Protein AF-A0A7J6VJ84-F1 (afdb_monomer)

Organism: Thalictrum thalictroides (NCBI:txid46969)

InterPro domains:
  IPR001312 Hexokinase [PTHR19443] (1-54)
  IPR022673 Hexokinase, C-terminal [PF03727] (1-50)
  IPR043129 ATPase, nucleotide binding domain [SSF53067] (1-58)

Solvent-accessible surface area (backbone atoms onl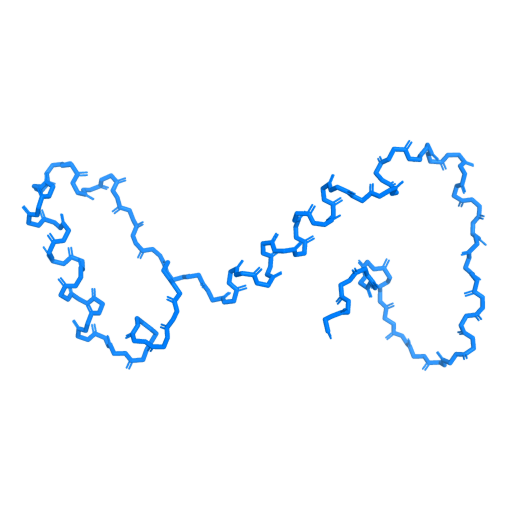y — not comparable to full-atom values): 5693 Å² total; per-residue (Å²): 84,67,54,69,62,64,73,74,31,69,66,56,44,49,52,53,52,53,51,47,33,64,75,56,30,79,80,55,31,76,80,59,84,90,53,81,36,83,65,48,69,62,55,48,51,52,52,54,47,58,76,67,33,90,70,74,78,62,62,81,85,74,68,73,76,80,74,70,82,69,89,66,90,74,94,73,80,90,85,76,77,89,78,82,129

Radius of gyration: 21.56 Å; Cα contacts (8 Å, |Δi|>4): 29; chains: 1; bounding box: 34×28×58 Å

pLDDT: mean 75.49, std 22.23, range [35.69, 96.56]

Structure (mmCIF, N/CA/C/O backbone):
data_AF-A0A7J6VJ84-F1
#
_entry.id   AF-A0A7J6VJ84-F1
#
loop_
_atom_site.group_PDB
_atom_site.id
_atom_site.type_symbol
_atom_site.label_atom_id
_atom_site.label_alt_id
_atom_site.label_comp_id
_atom_site.label_asym_id
_atom_site.label_entity_id
_atom_site.label_seq_id
_atom_site.pdbx_PDB_ins_code
_atom_site.Cartn_x
_atom_site.Cartn_y
_atom_site.Cartn_z
_atom_site.occupancy
_atom_site.B_iso_or_equiv
_atom_site.auth_seq_id
_atom_site.auth_comp_id
_atom_site.auth_asym_id
_atom_site.auth_atom_id
_atom_site.pdbx_PDB_model_num
ATOM 1 N N . MET A 1 1 ? 1.421 -1.997 0.432 1.00 90.12 1 MET A N 1
ATOM 2 C CA . MET A 1 1 ? 1.377 -3.399 0.878 1.00 90.12 1 MET A CA 1
ATOM 3 C C . MET A 1 1 ? 1.084 -4.274 -0.314 1.00 90.12 1 MET A C 1
ATOM 5 O O . MET A 1 1 ? 0.176 -3.962 -1.071 1.00 90.12 1 MET A O 1
ATOM 9 N N . ASP A 1 2 ? 1.880 -5.315 -0.487 1.00 88.31 2 ASP A N 1
ATOM 10 C CA . ASP A 1 2 ? 1.751 -6.309 -1.553 1.00 88.31 2 ASP A CA 1
ATOM 11 C C . ASP A 1 2 ? 1.742 -7.699 -0.900 1.00 88.31 2 ASP A C 1
ATOM 13 O O . ASP A 1 2 ? 2.183 -7.849 0.246 1.00 88.31 2 ASP A O 1
ATOM 17 N N . GLY A 1 3 ? 1.244 -8.706 -1.606 1.00 90.50 3 GLY A N 1
ATOM 18 C CA . GLY A 1 3 ? 1.244 -10.097 -1.170 1.00 90.50 3 GLY A CA 1
ATOM 19 C C . GLY A 1 3 ? -0.150 -10.692 -0.983 1.00 90.50 3 GLY A C 1
AT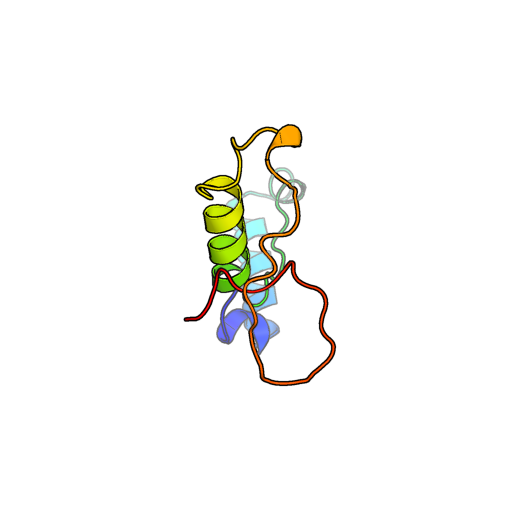OM 20 O O . GLY A 1 3 ? -1.105 -10.038 -0.556 1.00 90.50 3 GLY A O 1
ATOM 21 N N . GLY A 1 4 ? -0.243 -11.998 -1.250 1.00 91.38 4 GLY A N 1
ATOM 22 C CA . GLY A 1 4 ? -1.516 -12.709 -1.363 1.00 91.38 4 GLY A CA 1
ATOM 23 C C . GLY A 1 4 ? -2.401 -12.653 -0.115 1.00 91.38 4 GLY A C 1
ATOM 24 O O . GLY A 1 4 ? -3.620 -12.624 -0.250 1.00 91.38 4 GLY A O 1
ATOM 25 N N . LEU A 1 5 ? -1.824 -12.573 1.087 1.00 92.62 5 LEU A N 1
ATOM 26 C CA . LEU A 1 5 ? -2.601 -12.457 2.325 1.00 92.62 5 LEU A CA 1
ATOM 27 C C . LEU A 1 5 ? -3.328 -11.105 2.422 1.00 92.62 5 LEU A C 1
ATOM 29 O O . LEU A 1 5 ? -4.502 -11.057 2.777 1.00 92.62 5 LEU A O 1
ATOM 33 N N . TYR A 1 6 ? -2.657 -10.012 2.057 1.00 92.44 6 TYR A N 1
ATOM 34 C CA . TYR A 1 6 ? -3.246 -8.672 2.069 1.00 92.44 6 TYR A CA 1
ATOM 35 C C . TYR A 1 6 ? -4.219 -8.444 0.895 1.00 92.44 6 TYR A C 1
ATOM 37 O O . TYR A 1 6 ? -5.175 -7.668 1.018 1.00 92.44 6 TYR A O 1
ATOM 45 N N . GLU A 1 7 ? -4.002 -9.121 -0.237 1.00 91.75 7 GLU A N 1
ATOM 46 C CA . GLU A 1 7 ? -4.864 -9.038 -1.424 1.00 91.75 7 GLU A CA 1
ATOM 47 C C . GLU A 1 7 ? -6.150 -9.870 -1.277 1.00 91.75 7 GLU A C 1
ATOM 49 O O . GLU A 1 7 ? -7.235 -9.368 -1.567 1.00 91.75 7 GLU A O 1
ATOM 54 N N . HIS A 1 8 ? -6.053 -11.107 -0.778 1.00 94.62 8 HIS A N 1
ATOM 55 C CA . HIS A 1 8 ? -7.152 -12.080 -0.841 1.00 94.62 8 HIS A CA 1
ATOM 56 C C . HIS A 1 8 ? -7.930 -12.257 0.471 1.00 94.62 8 HIS A C 1
ATOM 58 O O . HIS A 1 8 ? -8.995 -12.871 0.453 1.00 94.62 8 HIS A O 1
ATOM 64 N N . TYR A 1 9 ? -7.446 -11.722 1.600 1.00 95.62 9 TYR A N 1
ATOM 65 C CA . TYR A 1 9 ? -8.114 -11.850 2.902 1.00 95.62 9 TYR A CA 1
ATOM 66 C C . TYR A 1 9 ? -8.507 -10.475 3.471 1.00 95.62 9 TYR A C 1
ATOM 68 O O . TYR A 1 9 ? -7.724 -9.838 4.182 1.00 95.62 9 TYR A O 1
ATOM 76 N N . PRO A 1 10 ? -9.743 -10.002 3.218 1.00 93.50 10 PRO A N 1
ATOM 77 C CA . PRO A 1 10 ? -10.210 -8.694 3.682 1.00 93.50 10 PRO A CA 1
ATOM 78 C C . PRO A 1 10 ? -10.159 -8.518 5.205 1.00 93.50 10 PRO A C 1
ATOM 80 O O . PRO A 1 10 ? -9.896 -7.420 5.692 1.00 93.50 10 PRO A O 1
ATOM 83 N N . GLN A 1 11 ? -10.377 -9.594 5.969 1.00 96.38 11 GLN A N 1
ATOM 84 C CA . GLN A 1 11 ? -10.307 -9.565 7.432 1.00 96.38 11 GLN A CA 1
ATOM 85 C C . GLN A 1 11 ? -8.887 -9.261 7.905 1.00 96.38 11 GLN A C 1
ATOM 87 O O . GLN A 1 11 ? -8.709 -8.455 8.811 1.00 96.38 11 GLN A O 1
ATOM 92 N N . TYR A 1 12 ? -7.880 -9.849 7.255 1.00 95.44 12 TYR A N 1
ATOM 93 C CA . TYR A 1 12 ? -6.481 -9.571 7.562 1.00 95.44 12 TYR A CA 1
ATOM 94 C C . TYR A 1 12 ? -6.144 -8.095 7.326 1.00 95.44 12 TYR A C 1
ATOM 96 O O . TYR A 1 12 ? -5.547 -7.460 8.191 1.00 95.44 12 TYR A O 1
ATOM 104 N N . ARG A 1 13 ? -6.592 -7.519 6.201 1.00 94.06 13 ARG A N 1
ATOM 105 C CA . ARG A 1 13 ? -6.416 -6.084 5.924 1.00 94.06 13 ARG A CA 1
ATOM 106 C C . ARG A 1 13 ? -7.045 -5.216 7.011 1.00 94.06 13 ARG A C 1
ATOM 108 O O . ARG A 1 13 ? -6.410 -4.271 7.466 1.00 94.06 13 ARG A O 1
ATOM 115 N N . LYS A 1 14 ? -8.272 -5.545 7.422 1.00 95.19 14 LYS A N 1
ATOM 116 C CA . LYS A 1 14 ? -8.978 -4.808 8.470 1.00 95.19 14 LYS A CA 1
ATOM 117 C C . LYS A 1 14 ? -8.220 -4.864 9.796 1.00 95.19 14 LYS A C 1
ATOM 119 O O . LYS A 1 14 ? -7.908 -3.819 10.344 1.00 95.19 14 LYS A O 1
ATOM 124 N N . TYR A 1 15 ? -7.860 -6.060 10.262 1.00 96.44 15 TYR A N 1
ATOM 125 C CA . TYR A 1 15 ? -7.127 -6.211 11.521 1.00 96.44 15 TYR A CA 1
ATOM 126 C C . TYR A 1 15 ? -5.765 -5.523 11.500 1.00 96.44 15 TYR A C 1
ATOM 128 O O . TYR A 1 15 ? -5.336 -4.992 12.516 1.00 96.44 15 TYR A O 1
ATOM 136 N N . LEU A 1 16 ? -5.093 -5.503 10.349 1.00 95.06 16 LEU A N 1
ATOM 137 C CA . LEU A 1 16 ? -3.835 -4.785 10.191 1.00 95.06 16 LEU A CA 1
ATOM 138 C C . LEU A 1 16 ? -4.027 -3.268 10.317 1.00 95.06 16 LEU A C 1
ATOM 140 O O . LEU A 1 16 ? -3.226 -2.619 10.981 1.00 95.06 16 LEU A O 1
ATOM 144 N N . GLN A 1 17 ? -5.079 -2.710 9.713 1.00 94.12 17 GLN A N 1
ATOM 145 C CA . GLN A 1 17 ? -5.398 -1.287 9.837 1.00 94.12 17 GLN A CA 1
ATOM 146 C C . GLN A 1 17 ? -5.770 -0.928 11.284 1.00 94.12 17 GLN A C 1
ATOM 148 O O . GLN A 1 17 ? -5.180 -0.009 11.846 1.00 94.12 17 GLN A O 1
ATOM 153 N N . ASP A 1 18 ? -6.658 -1.715 11.902 1.00 95.06 18 ASP A N 1
ATOM 154 C CA . ASP A 1 18 ? -7.107 -1.525 13.287 1.00 95.06 18 ASP A CA 1
ATOM 155 C C . ASP A 1 18 ? -5.918 -1.588 14.271 1.00 95.06 18 ASP A C 1
ATOM 157 O O . ASP A 1 18 ? -5.801 -0.757 15.169 1.00 95.06 18 ASP A O 1
ATOM 161 N N . ALA A 1 19 ? -4.985 -2.528 14.072 1.00 95.75 19 ALA A N 1
ATOM 162 C CA . ALA A 1 19 ? -3.788 -2.649 14.904 1.00 95.75 19 ALA A CA 1
ATOM 163 C C . ALA A 1 19 ? -2.836 -1.450 14.753 1.00 95.75 19 ALA A C 1
ATOM 165 O O . ALA A 1 19 ? -2.217 -1.024 15.726 1.00 95.75 19 ALA A O 1
ATOM 166 N N . VAL A 1 20 ? -2.700 -0.893 13.547 1.00 95.44 20 VAL A N 1
ATOM 167 C CA . VAL A 1 20 ? -1.884 0.311 13.320 1.00 95.44 20 VAL A CA 1
ATOM 168 C C . VAL A 1 20 ? -2.525 1.534 13.976 1.00 95.44 20 VAL A C 1
ATOM 170 O O . VAL A 1 20 ? -1.814 2.329 14.594 1.00 95.44 20 VAL A O 1
ATOM 173 N N . ASP A 1 21 ? -3.850 1.657 13.897 1.00 95.38 21 ASP A N 1
ATOM 174 C CA . ASP A 1 21 ? -4.603 2.712 14.580 1.00 95.38 21 ASP A CA 1
ATOM 175 C C . ASP A 1 21 ? -4.453 2.624 16.107 1.00 95.38 21 ASP A C 1
ATOM 177 O O . ASP A 1 21 ? -4.245 3.645 16.767 1.00 95.38 21 ASP A O 1
ATOM 181 N N . GLU A 1 22 ? -4.489 1.414 16.671 1.00 96.31 22 GLU A N 1
ATOM 182 C CA . GLU A 1 22 ? -4.281 1.176 18.103 1.00 96.31 22 GLU A CA 1
ATOM 183 C C . GLU A 1 22 ? -2.850 1.522 18.546 1.00 96.31 22 GLU A C 1
ATOM 185 O O . GLU A 1 22 ? -2.662 2.205 19.552 1.00 96.31 22 GLU A O 1
ATOM 190 N N . LEU A 1 23 ? -1.835 1.097 17.784 1.00 96.56 23 LEU A N 1
ATOM 191 C CA . LEU A 1 23 ? -0.425 1.291 18.141 1.00 96.56 23 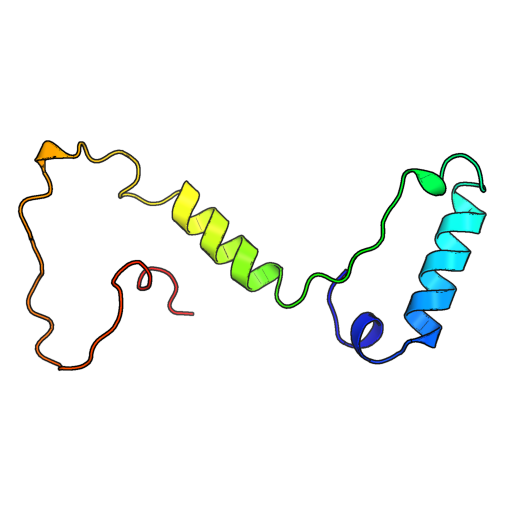LEU A CA 1
ATOM 192 C C . LEU A 1 23 ? 0.031 2.750 18.048 1.00 96.56 23 LEU A C 1
ATOM 194 O O . LEU A 1 23 ? 0.833 3.197 18.867 1.00 96.56 23 LEU A 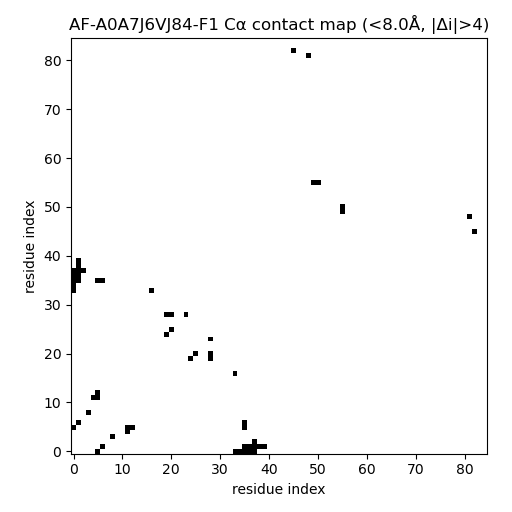O 1
ATOM 198 N N . LEU A 1 24 ? -0.432 3.484 17.037 1.00 95.50 24 LEU A N 1
ATOM 199 C CA . LEU A 1 24 ? -0.043 4.882 16.818 1.00 95.50 24 LEU A CA 1
ATOM 200 C C . LEU A 1 24 ? -0.947 5.866 17.568 1.00 95.50 24 LEU A C 1
ATOM 202 O O . LEU A 1 24 ? -0.559 7.015 17.792 1.00 95.50 24 LEU A O 1
ATOM 206 N N . GLY A 1 25 ? -2.142 5.425 17.956 1.00 93.06 25 GLY A N 1
ATOM 207 C CA . GLY A 1 25 ? -3.192 6.278 18.485 1.00 93.06 25 GLY A CA 1
ATOM 208 C C . GLY A 1 25 ? -3.900 7.082 17.390 1.00 93.06 25 GLY A C 1
ATOM 209 O O . GLY A 1 25 ? -3.323 7.450 16.363 1.00 93.06 25 GLY A O 1
ATOM 210 N N . SER A 1 26 ? -5.165 7.416 17.653 1.00 88.50 26 SER A N 1
ATOM 211 C CA . SER A 1 26 ? -6.107 8.004 16.686 1.00 88.50 26 SER A CA 1
ATOM 212 C C . SER A 1 26 ? -5.670 9.325 16.052 1.00 88.50 26 SER A C 1
ATOM 214 O O . SER A 1 26 ? -6.187 9.710 15.007 1.00 88.50 26 SER A O 1
ATOM 216 N N . GLU A 1 27 ? -4.772 10.067 16.698 1.00 91.56 27 GLU A N 1
ATOM 217 C CA . GLU A 1 27 ? -4.301 11.360 16.199 1.00 91.56 27 GLU A CA 1
ATOM 218 C C . GLU A 1 27 ? -3.159 11.209 15.192 1.00 91.56 27 GLU A C 1
ATOM 220 O O . GLU A 1 27 ? -3.124 11.917 14.187 1.00 91.56 27 GLU A O 1
ATOM 225 N N . ILE A 1 28 ? -2.243 10.266 15.431 1.00 93.31 28 ILE A N 1
ATOM 226 C CA . ILE A 1 28 ? -1.083 10.040 14.563 1.00 93.31 28 ILE A CA 1
ATOM 227 C C . ILE A 1 28 ? -1.464 9.127 13.398 1.00 93.31 28 ILE A C 1
ATOM 229 O O . ILE A 1 28 ? -0.987 9.340 12.282 1.00 93.31 28 ILE A O 1
ATOM 233 N N . SER A 1 29 ? -2.353 8.156 13.626 1.00 93.06 29 SER A N 1
ATOM 234 C CA . SER A 1 29 ? -2.720 7.161 12.617 1.00 93.06 29 SER A CA 1
ATOM 235 C C . SER A 1 29 ? -3.393 7.763 11.378 1.00 93.06 29 SER A C 1
ATOM 237 O O . SER A 1 29 ? -3.167 7.286 10.271 1.00 93.06 29 SER A O 1
ATOM 239 N N . LYS A 1 30 ? -4.092 8.899 11.524 1.00 92.69 30 LYS A N 1
ATOM 240 C CA . LYS A 1 30 ? -4.674 9.685 10.415 1.00 92.69 30 LYS A CA 1
ATOM 241 C C . LYS A 1 30 ? -3.648 10.123 9.362 1.00 92.69 30 LYS A C 1
ATOM 243 O O . LYS A 1 30 ? -4.027 10.401 8.228 1.00 92.69 30 LYS A O 1
ATOM 248 N N . ASN A 1 31 ? -2.368 10.202 9.728 1.00 95.31 31 ASN A N 1
ATOM 249 C CA . ASN A 1 31 ? -1.283 10.581 8.819 1.00 95.31 31 ASN A CA 1
ATOM 250 C C . ASN A 1 31 ? -0.669 9.377 8.083 1.00 95.31 31 ASN A C 1
ATOM 252 O O . ASN A 1 31 ? 0.262 9.553 7.298 1.00 95.31 31 ASN A O 1
ATOM 256 N N . VAL A 1 32 ? -1.149 8.159 8.346 1.00 94.19 32 VAL A N 1
ATOM 257 C CA . VAL A 1 32 ? -0.630 6.918 7.767 1.00 94.19 32 VAL A CA 1
ATOM 258 C C . VAL A 1 32 ? -1.688 6.302 6.862 1.00 94.19 32 VAL A C 1
ATOM 260 O O . VAL A 1 32 ? -2.801 6.010 7.285 1.00 94.19 32 VAL A O 1
ATOM 263 N N . ILE A 1 33 ? -1.321 6.060 5.604 1.00 92.94 33 ILE A N 1
ATOM 264 C CA . ILE A 1 33 ? -2.184 5.392 4.628 1.00 92.94 33 ILE A CA 1
ATOM 265 C C . ILE A 1 33 ? -1.534 4.064 4.252 1.00 92.94 33 ILE A C 1
ATOM 267 O O . ILE A 1 33 ? -0.362 4.013 3.874 1.00 92.94 33 ILE A O 1
ATOM 271 N N . ILE A 1 34 ? -2.298 2.978 4.360 1.00 93.00 34 ILE A N 1
ATOM 272 C CA . ILE A 1 34 ? -1.853 1.637 3.982 1.00 93.00 34 ILE A CA 1
ATOM 273 C C . ILE A 1 34 ? -2.513 1.280 2.655 1.00 93.00 34 ILE A C 1
ATOM 275 O O . ILE A 1 34 ? -3.644 0.803 2.613 1.00 93.00 34 ILE A O 1
ATOM 279 N N . GLU A 1 35 ? -1.799 1.515 1.558 1.00 90.50 35 GLU A N 1
ATOM 280 C CA . GLU A 1 35 ? -2.313 1.250 0.212 1.00 90.50 35 GLU A CA 1
ATOM 281 C C . GLU A 1 35 ? -1.864 -0.107 -0.323 1.00 90.50 35 GLU A C 1
ATOM 283 O O . GLU A 1 35 ? -0.768 -0.582 -0.017 1.00 90.50 35 GLU A O 1
ATOM 288 N N . HIS A 1 36 ? -2.692 -0.728 -1.164 1.00 88.50 36 HIS A N 1
ATOM 289 C CA . HIS A 1 36 ? -2.301 -1.912 -1.921 1.00 88.50 36 HIS A CA 1
ATOM 290 C C . HIS A 1 36 ? -1.411 -1.504 -3.101 1.00 88.50 36 HIS A C 1
ATOM 292 O O . HIS A 1 36 ? -1.818 -0.678 -3.912 1.00 88.50 36 HIS A O 1
ATOM 298 N N . SER A 1 37 ? -0.225 -2.098 -3.224 1.00 90.00 37 SER A N 1
ATOM 299 C CA . SER A 1 37 ? 0.661 -1.895 -4.374 1.00 90.00 37 SER A CA 1
ATOM 300 C C . SER A 1 37 ? 0.852 -3.232 -5.065 1.00 90.00 37 SER A C 1
ATOM 302 O O . SER A 1 37 ? 1.615 -4.064 -4.585 1.00 90.00 37 SER A O 1
ATOM 304 N N . LYS A 1 38 ? 0.104 -3.447 -6.147 1.00 86.06 38 LYS A N 1
ATOM 305 C CA . LYS A 1 38 ? 0.138 -4.694 -6.908 1.00 86.06 38 LYS A CA 1
ATOM 306 C C . LYS A 1 38 ? 1.370 -4.718 -7.805 1.00 86.06 38 LYS A C 1
ATOM 308 O O . LYS A 1 38 ? 1.590 -3.765 -8.550 1.00 86.06 38 LYS A O 1
ATOM 313 N N . ASP A 1 39 ? 2.154 -5.789 -7.721 1.00 86.06 39 ASP A N 1
ATOM 314 C CA . ASP A 1 39 ? 3.373 -5.987 -8.518 1.00 86.06 39 ASP A CA 1
ATOM 315 C C . ASP A 1 39 ? 4.394 -4.843 -8.360 1.00 86.06 39 ASP A C 1
ATOM 317 O O . ASP A 1 39 ? 5.176 -4.528 -9.266 1.00 86.06 39 ASP A O 1
ATOM 321 N N . GLY A 1 40 ? 4.409 -4.208 -7.182 1.00 88.56 40 GLY A N 1
ATOM 322 C CA . GLY A 1 40 ? 5.245 -3.036 -6.916 1.00 88.56 40 GLY A CA 1
ATOM 323 C C . GLY A 1 40 ? 6.742 -3.322 -7.075 1.00 88.56 40 GLY A C 1
ATOM 324 O O . GLY A 1 40 ? 7.509 -2.430 -7.435 1.00 88.56 40 GLY A O 1
ATOM 325 N N . SER A 1 41 ? 7.158 -4.575 -6.869 1.00 90.62 41 SER A N 1
ATOM 326 C CA . SER A 1 41 ? 8.535 -5.031 -7.079 1.00 90.62 41 SER A CA 1
ATOM 327 C C . SER A 1 41 ? 8.949 -4.998 -8.555 1.00 90.62 41 SER A C 1
ATOM 329 O O . SER A 1 41 ? 10.031 -4.502 -8.868 1.00 90.62 41 SER A O 1
ATOM 331 N N . GLY A 1 42 ? 8.088 -5.458 -9.467 1.00 91.38 42 GLY A N 1
ATOM 332 C CA . GLY A 1 42 ? 8.356 -5.461 -10.907 1.00 91.38 42 GLY A CA 1
ATOM 333 C C . GLY A 1 42 ? 8.415 -4.046 -11.480 1.00 91.38 42 GLY A C 1
ATOM 334 O O . GLY A 1 42 ? 9.380 -3.685 -12.157 1.00 91.38 42 GLY A O 1
ATOM 335 N N . ILE A 1 43 ? 7.427 -3.212 -11.140 1.00 90.31 43 ILE A N 1
ATOM 336 C CA . ILE A 1 43 ? 7.387 -1.804 -11.564 1.00 90.31 43 ILE A CA 1
ATOM 337 C C . ILE A 1 43 ? 8.575 -1.033 -10.977 1.00 90.31 43 ILE A C 1
ATOM 339 O O . ILE A 1 43 ? 9.246 -0.290 -11.694 1.00 90.31 43 ILE A O 1
ATOM 343 N N . GLY A 1 44 ? 8.874 -1.231 -9.691 1.00 91.50 44 GLY A N 1
ATOM 344 C CA . GLY A 1 44 ? 10.011 -0.597 -9.027 1.00 91.50 44 GLY A CA 1
ATOM 345 C C . GLY A 1 44 ? 11.349 -0.979 -9.659 1.00 91.50 44 GLY A C 1
ATOM 346 O O . GLY A 1 44 ? 12.196 -0.111 -9.870 1.00 91.50 44 GLY A O 1
ATOM 347 N N . ALA A 1 45 ? 11.525 -2.249 -10.034 1.00 91.81 45 ALA A N 1
ATOM 348 C CA . ALA A 1 45 ? 12.722 -2.711 -10.728 1.00 91.81 45 ALA A CA 1
ATOM 349 C C . ALA A 1 45 ? 12.870 -2.058 -12.114 1.00 91.81 45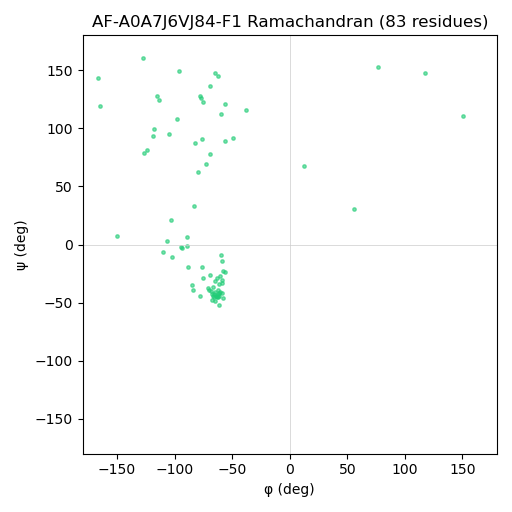 ALA A C 1
ATOM 351 O O . ALA A 1 45 ? 13.950 -1.564 -12.445 1.00 91.81 45 ALA A O 1
ATOM 352 N N . ALA A 1 46 ? 11.781 -1.968 -12.884 1.00 90.06 46 ALA A N 1
ATOM 353 C CA . ALA A 1 46 ? 11.775 -1.279 -14.172 1.00 90.06 46 ALA A CA 1
ATOM 354 C C . ALA A 1 46 ? 12.097 0.220 -14.027 1.00 90.06 46 ALA A C 1
ATOM 356 O O . ALA A 1 46 ? 12.901 0.761 -14.790 1.00 90.06 46 ALA A O 1
ATOM 357 N N . LEU A 1 47 ? 11.528 0.886 -13.016 1.00 91.62 47 LEU A N 1
ATOM 358 C CA . LEU A 1 47 ? 11.787 2.297 -12.731 1.00 91.62 47 LEU A CA 1
ATOM 359 C C . LEU A 1 47 ? 13.256 2.536 -12.357 1.00 91.62 47 LEU A C 1
ATOM 361 O O . LEU A 1 47 ? 13.888 3.454 -12.882 1.00 91.62 47 LEU A O 1
ATOM 365 N N . LEU A 1 48 ? 13.821 1.687 -11.493 1.00 90.94 48 LEU A N 1
ATOM 366 C CA . LEU A 1 48 ? 15.221 1.779 -11.082 1.00 90.94 48 LEU A CA 1
ATOM 367 C C . LEU A 1 48 ? 16.176 1.587 -12.267 1.00 90.94 48 LEU A C 1
ATOM 369 O O . LEU A 1 48 ? 17.186 2.288 -12.375 1.00 90.94 48 LEU A O 1
ATOM 373 N N . ALA A 1 49 ? 15.844 0.670 -13.174 1.00 88.94 49 ALA A N 1
ATOM 374 C CA . ALA A 1 49 ? 16.623 0.413 -14.375 1.00 88.94 49 ALA A CA 1
ATOM 375 C C . ALA A 1 49 ? 16.533 1.537 -15.404 1.00 88.94 49 ALA A C 1
ATOM 377 O O . ALA A 1 49 ? 17.539 1.875 -16.024 1.00 88.94 49 ALA A O 1
ATOM 378 N N . ALA A 1 50 ? 15.360 2.155 -15.556 1.00 86.88 50 ALA A N 1
ATOM 379 C CA . ALA A 1 50 ? 15.199 3.345 -16.380 1.00 86.88 50 ALA A CA 1
ATOM 380 C C . ALA A 1 50 ? 16.037 4.514 -15.833 1.00 86.88 50 ALA A C 1
ATOM 382 O O . ALA A 1 50 ? 16.768 5.148 -16.594 1.00 86.88 50 ALA A O 1
ATOM 383 N N . ALA A 1 51 ? 15.999 4.748 -14.515 1.00 87.69 51 ALA A N 1
ATOM 384 C CA . ALA A 1 51 ? 16.767 5.806 -13.856 1.00 87.69 51 ALA A CA 1
ATOM 385 C C . ALA A 1 51 ? 18.292 5.598 -13.943 1.00 87.69 51 ALA A C 1
ATOM 387 O O . ALA A 1 51 ? 19.037 6.569 -14.030 1.00 87.69 51 ALA A O 1
ATOM 388 N N . ASN A 1 52 ? 18.757 4.343 -13.965 1.00 87.56 52 ASN A N 1
ATOM 389 C CA . ASN A 1 52 ? 20.177 3.981 -14.090 1.00 87.56 52 ASN A CA 1
ATOM 390 C C . ASN A 1 52 ? 20.555 3.491 -15.498 1.00 87.56 52 ASN A C 1
ATOM 392 O O . ASN A 1 52 ? 21.553 2.790 -15.689 1.00 87.56 52 ASN A O 1
ATOM 396 N N . SER A 1 53 ? 19.755 3.839 -16.505 1.00 83.56 53 SER A N 1
ATOM 397 C CA . SER A 1 53 ? 19.989 3.409 -17.876 1.00 83.56 53 SER A CA 1
ATOM 398 C C . SER A 1 53 ? 21.231 4.082 -18.464 1.00 83.56 53 SER A C 1
ATOM 400 O O . SER A 1 53 ? 21.399 5.300 -18.386 1.00 83.56 53 SER A O 1
ATOM 402 N N . LYS A 1 54 ? 22.061 3.305 -19.172 1.00 76.75 54 LYS A N 1
ATOM 403 C CA . LYS A 1 54 ? 23.210 3.815 -19.951 1.00 76.75 54 LYS A CA 1
ATOM 404 C C . LYS A 1 54 ? 22.811 4.825 -21.035 1.00 76.75 54 LYS A C 1
ATOM 406 O O . LYS A 1 54 ? 23.668 5.506 -21.590 1.00 76.75 54 LYS A O 1
ATOM 411 N N . TYR A 1 55 ? 21.522 4.905 -21.351 1.00 73.06 55 TYR A N 1
ATOM 412 C CA . TYR A 1 55 ? 20.968 5.798 -22.362 1.00 73.06 55 TYR A CA 1
ATOM 413 C C . TYR A 1 55 ? 20.459 7.127 -21.782 1.00 73.06 55 TYR A C 1
ATOM 415 O O . TYR A 1 55 ? 20.036 7.986 -22.550 1.00 73.06 55 TYR A O 1
ATOM 423 N N . ALA A 1 56 ? 20.525 7.328 -20.459 1.00 63.66 56 ALA A N 1
ATOM 424 C CA . ALA A 1 56 ? 20.038 8.542 -19.801 1.00 63.66 56 ALA A CA 1
ATOM 425 C C . A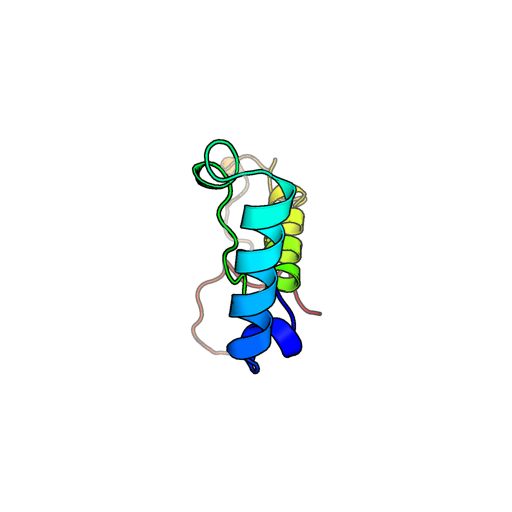LA A 1 56 ? 20.888 9.795 -20.101 1.00 63.66 56 ALA A C 1
ATOM 427 O O . ALA A 1 56 ? 20.369 10.906 -20.064 1.00 63.66 56 ALA A O 1
ATOM 428 N N . SER A 1 57 ? 22.176 9.629 -20.421 1.00 58.53 57 SER A N 1
ATOM 429 C CA . SER A 1 57 ? 23.129 10.731 -20.631 1.00 58.53 57 SER A CA 1
ATOM 430 C C . SER A 1 57 ? 23.520 10.972 -22.092 1.00 58.53 57 SER A C 1
ATOM 432 O O . SER A 1 57 ? 24.354 11.838 -22.357 1.00 58.53 57 SER A O 1
ATOM 434 N N . LYS A 1 58 ? 22.944 10.237 -23.056 1.00 56.69 58 LYS A N 1
ATOM 435 C CA . LYS A 1 58 ? 23.254 10.466 -24.474 1.00 56.69 58 LYS A CA 1
ATOM 436 C C . LYS A 1 58 ? 22.551 11.740 -24.974 1.00 56.69 58 LYS A C 1
ATOM 438 O O . LYS A 1 58 ? 21.322 11.814 -24.888 1.00 56.69 58 LYS A O 1
ATOM 443 N N . PRO A 1 59 ? 23.294 12.731 -25.505 1.00 52.97 59 PRO A N 1
ATOM 444 C CA . PRO A 1 59 ? 22.693 13.928 -26.072 1.00 52.97 59 PRO A CA 1
ATOM 445 C C . PRO A 1 59 ? 21.802 13.570 -27.266 1.00 52.97 59 PRO A C 1
ATOM 447 O O . PRO A 1 59 ? 22.100 12.666 -28.046 1.00 52.97 59 PRO A O 1
ATOM 450 N N . LEU A 1 60 ? 20.702 14.311 -27.425 1.00 57.09 60 LEU A N 1
ATOM 451 C CA . LEU A 1 60 ? 19.684 14.097 -28.465 1.00 57.09 60 LEU A CA 1
ATOM 452 C C . LEU A 1 60 ? 20.222 14.203 -29.907 1.00 57.09 60 LEU A C 1
ATOM 454 O O . LEU A 1 60 ? 19.505 13.861 -30.842 1.00 57.09 60 LEU A O 1
ATOM 458 N N . THR A 1 61 ? 21.466 14.647 -30.090 1.00 58.09 61 THR A N 1
ATOM 459 C CA . THR A 1 61 ? 22.155 14.757 -31.381 1.00 58.09 61 THR A CA 1
ATOM 460 C C . THR A 1 61 ? 22.643 13.417 -31.941 1.00 58.09 61 THR A C 1
ATOM 462 O O . THR A 1 61 ? 22.809 13.314 -33.149 1.00 58.09 61 THR A O 1
ATOM 465 N N . ASP A 1 62 ? 22.783 12.375 -31.110 1.00 52.47 62 ASP A N 1
ATOM 466 C CA . ASP A 1 62 ? 23.142 11.012 -31.554 1.00 52.47 62 ASP A CA 1
ATOM 467 C C . ASP A 1 62 ? 21.910 10.152 -31.919 1.00 52.47 62 ASP A C 1
ATOM 469 O O . ASP A 1 62 ? 22.031 8.961 -32.194 1.00 52.47 62 ASP A O 1
ATOM 473 N N . ARG A 1 63 ? 20.695 10.726 -31.940 1.00 53.72 63 ARG A N 1
ATOM 474 C CA . ARG A 1 63 ? 19.443 10.018 -32.291 1.00 53.72 63 ARG A CA 1
ATOM 475 C C . ARG A 1 63 ? 19.177 9.920 -33.802 1.00 53.72 63 ARG A C 1
ATOM 477 O O . ARG A 1 63 ? 18.021 9.910 -34.226 1.00 53.72 63 ARG A O 1
ATOM 484 N N . HIS A 1 64 ? 20.208 9.805 -34.633 1.00 43.03 64 HIS A N 1
ATOM 485 C CA . HIS A 1 64 ? 20.001 9.334 -36.003 1.00 43.03 64 HIS A CA 1
ATOM 486 C C . HIS A 1 64 ? 19.796 7.814 -35.978 1.00 43.03 64 HIS A C 1
ATOM 488 O O . HIS A 1 64 ? 20.753 7.056 -35.991 1.00 43.03 64 HIS A O 1
ATOM 494 N N . TYR A 1 65 ? 18.526 7.412 -35.867 1.00 45.91 65 TYR A N 1
ATOM 495 C CA . TYR A 1 65 ? 17.926 6.111 -36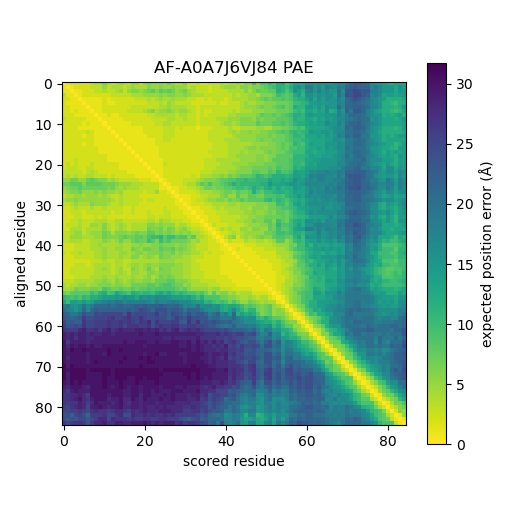.194 1.00 45.91 65 TYR A CA 1
ATOM 496 C C . TYR A 1 65 ? 18.876 4.927 -36.466 1.00 45.91 65 TYR A C 1
ATOM 498 O O . TYR A 1 65 ? 18.851 4.349 -37.548 1.00 45.91 65 TYR A O 1
ATOM 506 N N . GLU A 1 66 ? 19.594 4.450 -35.451 1.00 43.50 66 GLU A N 1
ATOM 507 C CA . GLU A 1 66 ? 19.988 3.037 -35.393 1.00 43.50 66 GLU A CA 1
ATOM 508 C C . GLU A 1 66 ? 18.781 2.227 -34.888 1.00 43.50 66 GLU A C 1
ATOM 510 O O . GLU A 1 66 ? 18.772 1.616 -33.820 1.00 43.50 66 GLU A O 1
ATOM 515 N N . ALA A 1 67 ? 17.701 2.268 -35.672 1.00 42.31 67 ALA A N 1
ATOM 516 C CA . ALA A 1 67 ? 16.721 1.198 -35.693 1.00 42.31 67 ALA A CA 1
ATOM 517 C C . ALA A 1 67 ? 17.426 0.004 -36.343 1.00 42.31 67 ALA A C 1
ATOM 519 O O . ALA A 1 67 ? 17.292 -0.241 -37.539 1.00 42.31 67 ALA A O 1
ATOM 520 N N . LEU A 1 68 ? 18.273 -0.668 -35.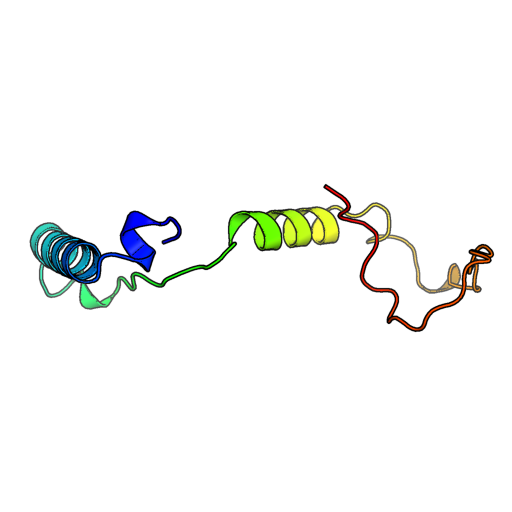561 1.00 44.34 68 LEU A N 1
ATOM 521 C CA . LEU A 1 68 ? 18.875 -1.927 -35.959 1.00 44.34 68 LEU A CA 1
ATOM 522 C C . LEU A 1 68 ? 17.737 -2.885 -36.287 1.00 44.34 68 LEU A C 1
ATOM 524 O O . LEU A 1 68 ? 16.848 -3.127 -35.471 1.00 44.34 68 LEU A O 1
ATOM 528 N N . GLU A 1 69 ? 17.774 -3.347 -37.528 1.00 40.28 69 GLU A N 1
ATOM 529 C CA . GLU A 1 69 ? 16.833 -4.242 -38.171 1.00 40.28 69 GLU A CA 1
ATOM 530 C C . GLU A 1 69 ? 16.555 -5.467 -37.295 1.00 40.28 69 GLU A C 1
ATOM 532 O O . GLU A 1 69 ? 17.201 -6.506 -37.404 1.00 40.28 69 GLU A O 1
ATOM 537 N N . LEU A 1 70 ? 15.524 -5.385 -36.460 1.00 41.59 70 LEU A N 1
ATOM 538 C CA . LEU A 1 70 ? 14.768 -6.566 -36.096 1.00 41.59 70 LEU A CA 1
ATOM 539 C C . LEU A 1 70 ? 13.781 -6.795 -37.234 1.00 41.59 70 LEU A C 1
ATOM 541 O O . LEU A 1 70 ? 12.647 -6.320 -37.229 1.00 41.59 70 LEU A O 1
ATOM 545 N N . ARG A 1 71 ? 14.250 -7.534 -38.246 1.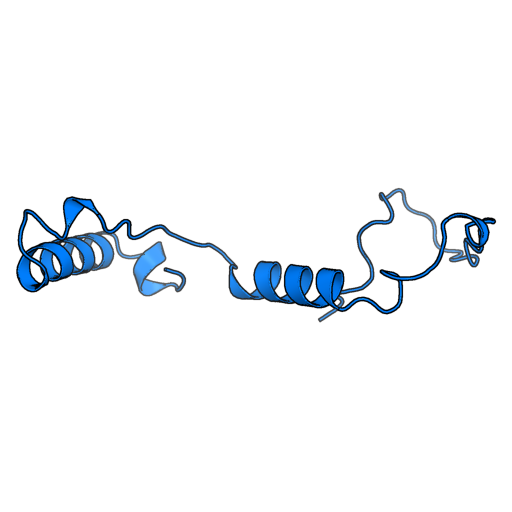00 40.44 71 ARG A N 1
ATOM 546 C CA . ARG A 1 71 ? 13.366 -8.435 -38.981 1.00 40.44 71 ARG A CA 1
ATOM 547 C C . ARG A 1 71 ? 12.754 -9.380 -37.953 1.00 40.44 71 ARG A C 1
ATOM 549 O O . ARG A 1 71 ? 13.347 -10.396 -37.636 1.00 40.44 71 ARG A O 1
ATOM 556 N N . ASP A 1 72 ? 11.629 -8.971 -37.396 1.00 39.91 72 ASP A N 1
ATOM 557 C CA . ASP A 1 72 ? 10.452 -9.802 -37.208 1.00 39.91 72 ASP A CA 1
ATOM 558 C C . ASP A 1 72 ? 9.287 -8.865 -36.889 1.00 39.91 72 ASP A C 1
ATOM 560 O O . ASP A 1 72 ? 9.338 -8.033 -35.986 1.00 39.91 72 ASP A O 1
ATOM 564 N N . GLY A 1 73 ? 8.283 -8.916 -37.763 1.00 44.81 73 GLY A N 1
ATOM 565 C CA . GLY A 1 73 ? 7.184 -7.967 -37.803 1.00 44.81 73 GLY A CA 1
ATOM 566 C C . GLY A 1 73 ? 6.303 -7.999 -36.558 1.00 44.81 73 GLY A C 1
ATOM 567 O O . GLY A 1 73 ? 6.039 -9.050 -35.983 1.00 44.81 73 GLY A O 1
ATOM 568 N N . GLY A 1 74 ? 5.775 -6.828 -36.210 1.00 37.97 74 GLY A N 1
ATOM 569 C CA . GLY A 1 74 ? 4.729 -6.678 -35.206 1.00 37.97 74 GLY A CA 1
ATOM 570 C C . GLY A 1 74 ? 4.823 -5.330 -34.510 1.00 37.97 74 GLY A C 1
ATOM 571 O O . GLY A 1 74 ? 5.771 -5.077 -33.783 1.00 37.97 74 GLY A O 1
ATOM 572 N N . SER A 1 75 ? 3.843 -4.468 -34.780 1.00 45.00 75 SER A N 1
ATOM 573 C CA . SER A 1 75 ? 3.571 -3.207 -34.081 1.00 45.00 75 SER A CA 1
ATOM 574 C C . SER A 1 75 ? 3.801 -3.325 -32.575 1.00 45.00 75 SER A C 1
ATOM 576 O O . SER A 1 75 ? 3.024 -4.025 -31.943 1.00 45.00 75 SER A O 1
ATOM 578 N N . ASP A 1 76 ? 4.765 -2.599 -32.000 1.00 40.91 76 ASP A N 1
ATOM 579 C CA . ASP A 1 76 ? 4.582 -2.035 -30.661 1.00 40.91 76 ASP A CA 1
ATOM 580 C C . ASP A 1 76 ? 5.625 -0.976 -30.287 1.00 40.91 76 ASP A C 1
ATOM 582 O O . ASP A 1 76 ? 6.800 -1.004 -30.650 1.00 40.91 76 ASP A O 1
ATOM 586 N N . TYR A 1 77 ? 5.125 0.020 -29.574 1.00 40.62 77 TYR A N 1
ATOM 587 C CA . TYR A 1 77 ? 5.761 1.266 -29.190 1.00 40.62 77 TYR A CA 1
ATOM 588 C C . TYR A 1 77 ? 7.028 1.007 -28.361 1.00 40.62 77 TYR A C 1
ATOM 590 O O . TYR A 1 77 ? 6.985 0.539 -27.222 1.00 40.62 77 TYR A O 1
ATOM 598 N N . SER A 1 78 ? 8.178 1.337 -28.953 1.00 44.56 78 SER A N 1
ATOM 599 C CA . SER A 1 78 ? 9.527 1.110 -28.424 1.00 44.56 78 SER A CA 1
ATOM 600 C C . SER A 1 78 ? 9.874 2.044 -27.256 1.00 44.56 78 SER A C 1
ATOM 602 O O . SER A 1 78 ? 10.735 2.918 -27.355 1.00 44.56 78 SER A O 1
ATOM 604 N N . VAL A 1 79 ? 9.215 1.840 -26.121 1.00 44.41 79 VAL A N 1
ATOM 605 C CA . VAL A 1 79 ? 9.722 2.235 -24.795 1.00 44.41 79 VAL A CA 1
ATOM 606 C C . VAL A 1 79 ? 10.102 0.983 -23.979 1.00 44.41 79 VAL A C 1
ATOM 608 O O . VAL A 1 79 ? 10.706 1.075 -22.915 1.00 44.41 79 VAL A O 1
ATOM 611 N N . CYS A 1 80 ? 9.806 -0.214 -24.498 1.00 42.75 80 CYS A N 1
ATOM 612 C CA . CYS A 1 80 ? 9.731 -1.461 -23.743 1.00 42.75 80 CYS A CA 1
ATOM 613 C C . CYS A 1 80 ? 10.656 -2.543 -24.326 1.00 42.75 80 CYS A C 1
ATOM 615 O O . CYS A 1 80 ? 10.215 -3.408 -25.070 1.00 42.75 80 CYS A O 1
ATOM 617 N N . SER A 1 81 ? 11.953 -2.521 -24.006 1.00 44.75 81 SER A N 1
ATOM 618 C CA . SER A 1 81 ? 12.782 -3.727 -24.213 1.00 44.75 81 SER A CA 1
ATOM 619 C C . SER A 1 81 ? 13.956 -3.897 -23.240 1.00 44.75 81 SER A C 1
ATOM 621 O O . SER A 1 81 ? 14.758 -4.808 -23.420 1.00 44.75 81 SER A O 1
ATOM 623 N N . VAL A 1 82 ? 14.077 -3.067 -22.195 1.00 48.19 82 VAL A N 1
ATOM 624 C CA . VAL A 1 82 ? 15.218 -3.137 -21.251 1.00 48.19 82 VAL A CA 1
ATOM 625 C C . VAL A 1 82 ? 14.930 -4.006 -20.015 1.00 48.19 82 VAL A C 1
ATOM 627 O O . VAL A 1 82 ? 15.831 -4.259 -19.227 1.00 48.19 82 VAL A O 1
ATOM 630 N N . PHE A 1 83 ? 13.723 -4.553 -19.860 1.00 44.81 83 PHE A N 1
ATOM 631 C CA . PHE A 1 83 ? 13.389 -5.463 -18.759 1.00 44.81 83 PHE A CA 1
ATOM 632 C C . PHE A 1 83 ? 12.787 -6.762 -19.303 1.00 44.81 83 PHE A C 1
ATOM 634 O O . PHE A 1 83 ? 11.575 -6.947 -19.323 1.00 44.81 83 PHE A O 1
ATOM 641 N N . ARG A 1 84 ? 13.640 -7.661 -19.800 1.00 40.38 84 ARG A N 1
ATOM 642 C CA . ARG A 1 84 ? 13.277 -9.077 -19.932 1.00 40.38 84 ARG A CA 1
ATOM 643 C C . ARG A 1 84 ? 13.852 -9.804 -18.719 1.00 40.38 84 ARG A C 1
ATOM 645 O O . ARG A 1 84 ? 15.072 -9.909 -18.613 1.00 40.38 84 ARG A O 1
ATOM 652 N N . MET A 1 85 ? 12.969 -10.204 -17.804 1.00 35.69 85 MET A N 1
ATOM 653 C CA . MET A 1 85 ? 13.250 -11.176 -16.742 1.00 35.69 85 MET A CA 1
ATOM 654 C C . MET A 1 85 ? 13.057 -12.590 -17.286 1.00 35.69 85 MET A C 1
ATOM 656 O O . MET A 1 85 ? 12.196 -12.744 -18.184 1.00 35.69 85 MET A O 1
#

Foldseek 3Di:
DEDDCCVPPVVSVVVVLVVLCVVLDVVRSVVDDDDYDYPVVVVVVVVVCVVVDPPPPDPPVPPPDPPPDPPDDDDDDPPDDPDDD

Mean predicted aligned error: 12.64 Å

Secondary structure (DSSP, 8-state):
--SHHHHH-HHHHHHHHHHHHHHH-TTTGGG------TTHHHHHHHHHHHHT-TTTT--GGG-S-------S-----TT--S---

Sequence (85 aa):
MDGGLYEHYPQYRKYLQDAVDELLGSEISKNVIIEHSKDGSGIGAALLAAANSKYASKPLTDRHYEALELRDGGSDYSVCSVFRM